Protein AF-A0AAW6E2W3-F1 (afdb_monomer_lite)

pLDDT: mean 84.92, std 9.76, range [50.25, 95.38]

Foldseek 3Di:
DQDWFKKKKWWWWDDVDTWIKIAIDTDSDQVRVQVVVVVLCVVPDPTDTPDMDMDTDPDPVDPDDHSDMDIDDDD

Sequence (75 aa):
MKKLILYRVDFDIKKFGEHHYFYYCYAHNAKQARSFAENEWYSYNASHMFHISVSRELNSSIVYNLCNFYLVRDY

Organism: NCBI:txid1160721

Secondary structure (DSSP, 8-state):
-PPPEEEEEEEEEESSSEEEEEEEEEESSHHHHHHHHHHHHHHH--SPEEEEEEEE---TT--PPTT-EEEE---

Structure (mmCIF, N/CA/C/O backbone):
data_AF-A0AAW6E2W3-F1
#
_entry.id   AF-A0AAW6E2W3-F1
#
loop_
_atom_site.group_PDB
_atom_site.id
_atom_site.type_symbol
_atom_site.label_atom_id
_atom_site.label_alt_id
_atom_site.label_comp_id
_atom_site.label_asym_id
_atom_site.label_entity_id
_atom_site.label_seq_id
_atom_site.pdbx_PDB_ins_code
_atom_site.Cartn_x
_atom_site.Cartn_y
_atom_site.Cartn_z
_atom_site.occupancy
_atom_site.B_iso_or_equiv
_atom_site.auth_seq_id
_atom_site.auth_comp_id
_atom_site.auth_asym_id
_atom_site.auth_atom_id
_atom_site.pdbx_PDB_model_num
ATOM 1 N N . MET A 1 1 ? -10.026 -1.275 23.198 1.00 61.38 1 MET A N 1
ATOM 2 C CA . MET A 1 1 ? -9.370 -1.633 21.917 1.00 61.38 1 MET A CA 1
ATOM 3 C C . MET A 1 1 ? -9.298 -0.384 21.051 1.00 61.38 1 MET A C 1
ATOM 5 O O . MET A 1 1 ? -10.274 0.356 21.026 1.00 61.38 1 MET A O 1
ATOM 9 N N . LYS A 1 2 ? -8.163 -0.088 20.402 1.00 75.38 2 LYS A N 1
ATOM 10 C CA . LYS A 1 2 ? -8.082 1.068 19.489 1.00 75.38 2 LYS A CA 1
ATOM 11 C 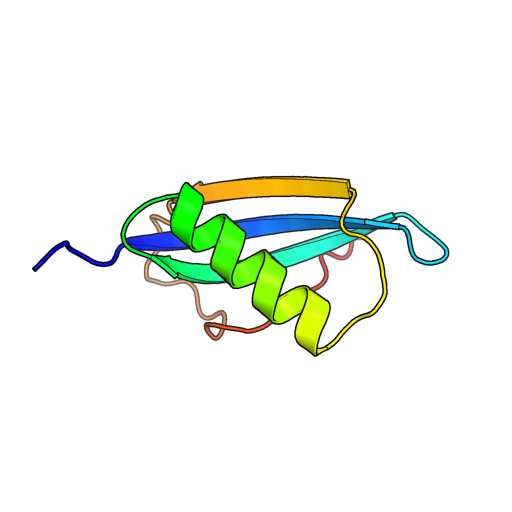C . LYS A 1 2 ? -8.905 0.770 18.232 1.00 75.38 2 LYS A C 1
ATOM 13 O O . LYS A 1 2 ? -8.833 -0.338 17.711 1.00 75.38 2 LYS A O 1
ATOM 18 N N . LYS A 1 3 ? -9.685 1.743 17.756 1.00 85.94 3 LYS A N 1
ATOM 19 C CA . LYS A 1 3 ? -10.484 1.605 16.530 1.00 85.94 3 LYS A CA 1
ATOM 20 C C . LYS A 1 3 ? -9.552 1.419 15.325 1.00 85.94 3 LYS A C 1
ATOM 22 O O . LYS A 1 3 ? -8.495 2.051 15.264 1.00 85.94 3 LYS A O 1
ATOM 27 N N . LEU A 1 4 ? -9.923 0.532 14.408 1.00 88.62 4 LEU A N 1
ATOM 28 C CA . LEU A 1 4 ? -9.275 0.412 13.104 1.00 88.62 4 LEU A CA 1
ATOM 29 C C . LEU A 1 4 ? -9.861 1.462 12.157 1.00 88.62 4 LEU A C 1
ATOM 31 O O . LEU A 1 4 ? -11.071 1.689 12.140 1.00 88.62 4 LEU A O 1
ATOM 35 N N . ILE A 1 5 ? -8.989 2.123 11.406 1.00 90.88 5 ILE A N 1
ATOM 36 C CA . ILE A 1 5 ? -9.332 3.146 10.417 1.00 90.88 5 ILE A CA 1
ATOM 37 C C . ILE A 1 5 ? -8.841 2.641 9.063 1.00 90.88 5 ILE A C 1
ATOM 39 O O . ILE A 1 5 ? -7.758 2.056 8.994 1.00 90.88 5 ILE A O 1
ATOM 43 N N . LEU A 1 6 ? -9.643 2.831 8.015 1.00 92.00 6 LEU A N 1
ATOM 44 C CA . LEU A 1 6 ? -9.229 2.524 6.650 1.00 92.00 6 LEU A CA 1
ATOM 45 C C . LEU A 1 6 ? -8.223 3.581 6.190 1.00 92.00 6 LEU A C 1
ATOM 47 O O . LEU A 1 6 ? -8.474 4.784 6.295 1.00 92.00 6 LEU A O 1
ATOM 51 N N . TYR A 1 7 ? -7.082 3.128 5.698 1.00 93.75 7 TYR A N 1
ATOM 52 C CA . TYR A 1 7 ? -6.039 3.966 5.133 1.00 93.75 7 TYR A CA 1
ATOM 53 C C . TYR A 1 7 ? -5.796 3.575 3.684 1.00 93.75 7 TYR A C 1
ATOM 55 O O . TYR A 1 7 ? -5.757 2.386 3.358 1.00 93.75 7 TYR A O 1
ATOM 63 N N . ARG A 1 8 ? -5.574 4.591 2.854 1.00 93.94 8 ARG A N 1
ATOM 64 C CA . ARG A 1 8 ? -4.953 4.463 1.544 1.00 93.94 8 ARG A CA 1
ATOM 65 C C . ARG A 1 8 ? -3.475 4.806 1.691 1.00 93.94 8 ARG A C 1
ATOM 67 O O . ARG A 1 8 ? -3.121 5.829 2.283 1.00 93.94 8 ARG A O 1
ATOM 74 N N . VAL A 1 9 ? -2.622 3.924 1.199 1.00 93.94 9 VAL A N 1
ATOM 75 C CA . VAL A 1 9 ? -1.179 4.124 1.127 1.00 93.94 9 VAL A CA 1
ATOM 76 C C . VAL A 1 9 ? -0.816 4.210 -0.344 1.00 93.94 9 VAL A C 1
ATOM 78 O O . VAL A 1 9 ? -1.058 3.257 -1.079 1.00 93.94 9 VAL A O 1
ATOM 81 N N . ASP A 1 10 ? -0.269 5.344 -0.759 1.00 93.12 10 ASP A N 1
ATOM 82 C CA . ASP A 1 10 ? 0.199 5.585 -2.122 1.00 93.12 10 ASP A CA 1
ATOM 83 C C . ASP A 1 10 ? 1.724 5.550 -2.125 1.00 93.12 10 ASP A C 1
ATOM 85 O O . ASP A 1 10 ? 2.360 6.096 -1.218 1.00 93.12 10 ASP A O 1
ATOM 89 N N . PHE A 1 11 ? 2.319 4.890 -3.110 1.00 90.06 11 PHE A N 1
ATOM 90 C CA . PHE A 1 11 ? 3.766 4.743 -3.200 1.00 90.06 11 PHE A CA 1
ATOM 91 C C . PHE A 1 11 ? 4.246 4.716 -4.640 1.00 90.06 11 PHE A C 1
ATOM 93 O O . PHE A 1 11 ? 3.611 4.144 -5.529 1.00 90.06 11 PHE A O 1
ATOM 100 N N . ASP A 1 12 ? 5.423 5.306 -4.819 1.00 88.38 12 ASP A N 1
ATOM 101 C CA . ASP A 1 12 ? 6.096 5.409 -6.102 1.00 88.38 12 ASP A CA 1
ATOM 102 C C . ASP A 1 12 ? 7.285 4.459 -6.129 1.00 88.38 12 ASP A C 1
ATOM 104 O O . ASP A 1 12 ? 8.084 4.358 -5.183 1.00 88.38 12 ASP A O 1
ATOM 108 N N . ILE A 1 13 ? 7.384 3.736 -7.237 1.00 86.12 13 ILE A N 1
ATOM 109 C CA . ILE A 1 13 ? 8.299 2.616 -7.402 1.00 86.12 13 ILE A CA 1
ATOM 110 C C . ILE A 1 13 ? 9.117 2.858 -8.646 1.00 86.12 13 ILE A C 1
ATOM 112 O O . ILE A 1 13 ? 8.581 3.082 -9.730 1.00 86.12 13 ILE A O 1
ATOM 116 N N . LYS A 1 14 ? 10.435 2.769 -8.490 1.00 74.38 14 LYS A N 1
ATOM 117 C CA . LYS A 1 14 ? 11.365 2.928 -9.599 1.00 74.38 14 LYS A CA 1
ATOM 118 C C . LYS A 1 14 ? 11.766 1.552 -10.118 1.00 74.38 14 LYS A C 1
ATOM 120 O O . LYS A 1 14 ? 12.672 0.917 -9.580 1.00 74.38 14 LYS A O 1
ATOM 125 N N . LYS A 1 15 ? 11.071 1.061 -11.146 1.00 68.56 15 LYS A N 1
ATOM 126 C CA . LYS A 1 15 ? 11.374 -0.218 -11.812 1.00 68.56 15 LYS A CA 1
ATOM 127 C C . LYS A 1 15 ? 11.238 -0.046 -13.324 1.00 68.56 15 LYS A C 1
ATOM 129 O O . LYS A 1 15 ? 10.149 -0.187 -13.851 1.00 68.56 15 LYS A O 1
ATOM 134 N N . PHE A 1 16 ? 12.341 0.257 -14.016 1.00 67.50 16 PHE A N 1
ATOM 135 C CA . PHE A 1 16 ? 12.337 0.571 -15.461 1.00 67.50 16 PHE A CA 1
ATOM 136 C C . PHE A 1 16 ? 11.383 1.719 -15.857 1.00 67.50 16 PHE A C 1
ATOM 138 O O . PHE A 1 16 ? 10.878 1.761 -16.972 1.00 67.50 16 PHE A O 1
ATOM 145 N N . GLY A 1 17 ? 11.149 2.650 -14.933 1.00 72.75 17 GLY A N 1
ATOM 146 C CA . GLY A 1 17 ? 10.146 3.707 -15.031 1.00 72.75 17 GLY A CA 1
ATOM 147 C C . GLY A 1 17 ? 9.663 4.092 -13.634 1.00 72.75 17 GLY A C 1
ATOM 148 O O . GLY A 1 17 ? 10.002 3.411 -12.658 1.00 72.75 17 GLY A O 1
ATOM 149 N N . GLU A 1 18 ? 8.920 5.191 -13.537 1.00 75.50 18 GLU A N 1
ATOM 150 C CA . GLU A 1 18 ? 8.196 5.571 -12.323 1.00 75.50 18 GLU A CA 1
ATOM 151 C C . GLU A 1 18 ? 6.784 4.995 -12.415 1.00 75.50 18 GLU A C 1
ATOM 153 O O . GLU A 1 18 ? 6.038 5.272 -13.352 1.00 75.50 18 GLU A O 1
ATOM 158 N N . HIS A 1 19 ? 6.456 4.112 -11.475 1.00 84.31 19 HIS A N 1
ATOM 159 C CA . HIS A 1 19 ? 5.146 3.490 -11.375 1.00 84.31 19 HIS A CA 1
ATOM 160 C C . HIS A 1 19 ? 4.503 3.885 -10.056 1.00 84.31 19 HIS A C 1
ATOM 162 O O . HIS A 1 19 ? 5.091 3.692 -8.991 1.00 84.31 19 HIS A O 1
ATOM 168 N N . HIS A 1 20 ? 3.283 4.392 -10.150 1.00 89.94 20 HIS A N 1
ATOM 169 C CA . HIS A 1 20 ? 2.500 4.850 -9.018 1.00 89.94 20 HIS A CA 1
ATOM 170 C C . HIS A 1 20 ? 1.530 3.744 -8.628 1.00 89.94 20 HIS A C 1
ATOM 172 O O . HIS A 1 20 ? 0.768 3.252 -9.461 1.00 89.94 20 HIS A O 1
ATOM 178 N N . TYR A 1 21 ? 1.552 3.331 -7.371 1.00 90.12 21 TYR A N 1
ATOM 179 C CA . TYR A 1 21 ? 0.667 2.299 -6.857 1.00 90.12 21 TYR A CA 1
ATOM 180 C C . TYR A 1 21 ? -0.074 2.794 -5.622 1.00 90.12 21 TYR A C 1
ATOM 182 O O . TYR A 1 21 ? 0.399 3.670 -4.900 1.00 90.12 21 TYR A O 1
ATOM 190 N N . PHE A 1 22 ? -1.225 2.185 -5.352 1.00 91.75 22 PHE A N 1
ATOM 191 C CA . PHE A 1 22 ? -1.937 2.372 -4.096 1.00 91.75 22 PHE A CA 1
ATOM 192 C C . PHE A 1 22 ? -2.366 1.048 -3.471 1.00 91.75 22 PHE A C 1
ATOM 194 O O . PHE A 1 22 ? -2.506 0.019 -4.137 1.00 91.75 22 PHE A O 1
ATOM 201 N N . TYR A 1 23 ? -2.576 1.103 -2.162 1.00 91.56 23 TYR A N 1
ATOM 202 C CA . TYR A 1 23 ? -2.833 -0.035 -1.294 1.00 91.56 23 TYR A CA 1
ATOM 203 C C . TYR A 1 23 ? -3.793 0.366 -0.169 1.00 91.56 23 TYR A C 1
ATOM 205 O O . TYR A 1 23 ? -3.592 1.394 0.481 1.00 91.56 23 TYR A O 1
ATOM 213 N N . TYR A 1 24 ? -4.822 -0.445 0.090 1.00 92.38 24 TYR A N 1
ATOM 214 C CA . TYR A 1 24 ? -5.764 -0.207 1.191 1.00 92.38 24 TYR A CA 1
ATOM 215 C C . TYR A 1 24 ? -5.536 -1.171 2.352 1.00 92.38 24 TYR A C 1
ATOM 217 O O . TYR A 1 24 ? -5.464 -2.387 2.162 1.00 92.38 24 TYR A O 1
ATOM 225 N N . CYS A 1 25 ? -5.501 -0.638 3.576 1.00 92.12 25 CYS A N 1
ATOM 226 C CA . CYS A 1 25 ? -5.454 -1.449 4.792 1.00 92.12 25 CYS A CA 1
ATOM 227 C C . CYS A 1 25 ? -6.139 -0.791 5.987 1.00 92.12 25 CYS A C 1
ATOM 229 O O . CYS A 1 25 ? -6.302 0.428 6.060 1.00 92.12 25 CYS A O 1
ATOM 231 N N . TYR A 1 26 ? -6.499 -1.619 6.965 1.00 92.06 26 TYR A N 1
ATOM 232 C CA . TYR A 1 26 ? -6.944 -1.157 8.270 1.00 92.06 26 TYR A CA 1
ATOM 233 C C . TYR A 1 26 ? -5.764 -1.029 9.233 1.00 92.06 26 TYR A C 1
ATOM 235 O O . TYR A 1 26 ? -5.010 -1.979 9.438 1.00 92.06 26 TYR A O 1
ATOM 243 N N . ALA A 1 27 ? -5.641 0.126 9.885 1.00 93.56 27 ALA A N 1
ATOM 244 C CA . ALA A 1 27 ? -4.619 0.363 10.900 1.00 93.56 27 ALA A CA 1
ATOM 245 C C . ALA A 1 27 ? -5.124 1.285 12.016 1.00 93.56 27 ALA A C 1
ATOM 247 O O . ALA A 1 27 ? -6.117 2.000 11.866 1.00 93.56 27 ALA A O 1
ATOM 248 N N . HIS A 1 28 ? -4.429 1.304 13.152 1.00 93.81 28 HIS A N 1
ATOM 249 C CA . HIS A 1 28 ? -4.754 2.201 14.266 1.00 93.81 28 HIS A CA 1
ATOM 250 C C . HIS A 1 28 ? -4.226 3.625 14.063 1.00 93.81 28 HIS A C 1
ATOM 252 O O . HIS A 1 28 ? -4.667 4.552 14.742 1.00 93.81 28 HIS A O 1
ATOM 258 N N . ASN A 1 29 ? -3.238 3.803 13.186 1.00 94.38 29 ASN A N 1
ATOM 259 C CA . ASN A 1 29 ? -2.650 5.094 12.845 1.00 94.38 29 ASN A CA 1
ATOM 260 C C . ASN A 1 29 ? -1.899 5.013 11.504 1.00 94.38 29 ASN A C 1
ATOM 262 O O . ASN A 1 29 ? -1.619 3.925 11.002 1.00 94.38 29 ASN A O 1
ATOM 266 N N . ALA A 1 30 ? -1.529 6.176 10.961 1.00 94.25 30 ALA A N 1
ATOM 267 C CA . ALA A 1 30 ? -0.850 6.279 9.670 1.00 94.25 30 ALA A CA 1
ATOM 268 C C . ALA A 1 30 ? 0.533 5.602 9.655 1.00 94.25 30 ALA A C 1
ATOM 270 O O . ALA A 1 30 ? 0.906 4.999 8.654 1.00 94.25 30 ALA A O 1
ATOM 271 N N . LYS A 1 31 ? 1.278 5.644 10.772 1.00 95.12 31 LYS A N 1
ATOM 272 C CA . LYS A 1 31 ? 2.587 4.979 10.883 1.00 95.12 31 LYS A CA 1
ATOM 273 C C . LYS A 1 31 ? 2.449 3.465 10.721 1.00 95.12 31 LYS A C 1
ATOM 275 O O . LYS A 1 31 ? 3.225 2.856 10.000 1.00 95.12 31 LYS A O 1
ATOM 280 N N . GLN A 1 32 ? 1.443 2.871 11.358 1.00 94.94 32 GLN A N 1
ATOM 281 C CA . GLN A 1 32 ? 1.172 1.442 11.241 1.00 94.94 32 GLN A CA 1
ATOM 282 C C . GLN A 1 32 ? 0.705 1.065 9.828 1.00 94.94 32 GLN A C 1
ATOM 284 O O . GLN A 1 32 ? 1.166 0.055 9.310 1.00 94.94 32 GLN A O 1
ATOM 289 N N . ALA A 1 33 ? -0.155 1.873 9.197 1.00 94.19 33 ALA A N 1
ATOM 290 C CA . ALA A 1 33 ? -0.574 1.648 7.810 1.00 94.19 33 ALA A CA 1
ATOM 291 C C . ALA A 1 33 ? 0.624 1.656 6.847 1.00 94.19 33 ALA A C 1
ATOM 293 O O . ALA A 1 33 ? 0.752 0.756 6.021 1.00 94.19 33 ALA A O 1
ATOM 294 N N . ARG A 1 34 ? 1.540 2.622 7.016 1.00 94.62 34 ARG A N 1
ATOM 295 C CA . ARG A 1 34 ? 2.795 2.689 6.258 1.00 94.62 34 ARG A CA 1
ATOM 296 C C . ARG A 1 34 ? 3.609 1.405 6.405 1.00 94.62 34 ARG A C 1
ATOM 298 O O . ARG A 1 34 ? 3.928 0.780 5.404 1.00 94.62 34 ARG A O 1
ATOM 305 N N . SER A 1 35 ? 3.906 1.002 7.642 1.00 93.69 35 SER A N 1
ATOM 306 C CA . SER A 1 35 ? 4.726 -0.187 7.899 1.00 93.69 35 SER A CA 1
ATOM 307 C C . SER A 1 35 ? 4.079 -1.476 7.390 1.00 93.69 35 SER A C 1
ATOM 309 O O . SER A 1 35 ? 4.791 -2.379 6.966 1.00 93.69 35 SER A O 1
ATOM 311 N N . PHE A 1 36 ? 2.744 -1.566 7.404 1.00 92.38 36 PHE A N 1
ATOM 312 C CA . PHE A 1 36 ? 2.025 -2.692 6.807 1.00 92.38 36 PHE A CA 1
ATOM 313 C C . PHE A 1 36 ? 2.265 -2.742 5.297 1.00 92.38 36 PHE A C 1
ATOM 315 O O . PHE A 1 36 ? 2.717 -3.761 4.789 1.00 92.38 36 PHE A O 1
ATOM 322 N N . ALA A 1 37 ? 2.000 -1.639 4.592 1.00 91.75 37 ALA A N 1
ATOM 323 C CA . ALA A 1 37 ? 2.178 -1.566 3.144 1.00 91.75 37 ALA A CA 1
ATOM 324 C C . ALA A 1 37 ? 3.636 -1.822 2.724 1.00 91.75 37 ALA A C 1
ATOM 326 O O . ALA A 1 37 ? 3.873 -2.518 1.743 1.00 91.75 37 ALA A O 1
ATOM 327 N N . GLU A 1 38 ? 4.609 -1.320 3.493 1.00 91.19 38 GLU A N 1
ATOM 328 C CA . GLU A 1 38 ? 6.034 -1.600 3.285 1.00 91.19 38 GLU A CA 1
ATOM 329 C C . GLU A 1 38 ? 6.356 -3.088 3.405 1.00 91.19 38 GLU A C 1
ATOM 331 O O . GLU A 1 38 ? 7.002 -3.645 2.517 1.00 91.19 38 GLU A O 1
ATOM 336 N N . ASN A 1 39 ? 5.885 -3.742 4.465 1.00 91.38 39 ASN A N 1
ATOM 337 C CA . ASN A 1 39 ? 6.140 -5.163 4.674 1.00 91.38 39 ASN A CA 1
ATOM 338 C C . ASN A 1 39 ? 5.493 -6.030 3.582 1.00 91.38 39 ASN A C 1
ATOM 340 O O . ASN A 1 39 ? 6.142 -6.915 3.033 1.00 91.38 39 ASN A O 1
ATOM 344 N N . GLU A 1 40 ? 4.240 -5.740 3.224 1.00 89.94 40 GLU A N 1
ATOM 345 C CA . GLU A 1 40 ? 3.554 -6.436 2.132 1.00 89.94 40 GLU A CA 1
ATOM 346 C C . GLU A 1 40 ? 4.235 -6.200 0.785 1.00 89.94 40 GLU A C 1
ATOM 348 O O . GLU A 1 40 ? 4.373 -7.120 -0.009 1.00 89.94 40 GLU A O 1
ATOM 353 N N . TRP A 1 41 ? 4.705 -4.987 0.495 1.00 89.25 41 TRP A N 1
ATOM 354 C CA . TRP A 1 41 ? 5.387 -4.743 -0.771 1.00 89.25 41 TRP A CA 1
ATOM 355 C C . TRP A 1 41 ? 6.668 -5.574 -0.877 1.00 89.25 41 TRP A C 1
ATOM 357 O O . TRP A 1 41 ? 6.877 -6.261 -1.878 1.00 89.25 41 TRP A O 1
ATOM 367 N N . TYR A 1 42 ? 7.505 -5.543 0.163 1.00 87.19 42 TYR A N 1
ATOM 368 C CA . TYR A 1 42 ? 8.798 -6.224 0.162 1.00 87.19 42 TYR A CA 1
ATOM 369 C C . TYR A 1 42 ? 8.705 -7.748 0.315 1.00 87.19 42 TYR A C 1
ATOM 371 O O . TYR A 1 42 ? 9.677 -8.436 0.004 1.00 87.19 42 TYR A O 1
ATOM 379 N N . SER A 1 43 ? 7.560 -8.296 0.733 1.00 86.06 43 SER A N 1
ATOM 380 C CA . SER A 1 43 ? 7.333 -9.747 0.720 1.00 86.06 43 SER A CA 1
ATOM 381 C C . SER A 1 43 ? 7.095 -10.291 -0.697 1.00 86.06 43 SER A C 1
ATOM 383 O O . SER A 1 43 ? 7.457 -11.434 -0.975 1.00 86.06 43 SER A O 1
ATOM 385 N N . TYR A 1 44 ? 6.555 -9.470 -1.607 1.00 79.06 44 TYR A N 1
ATOM 386 C CA . TYR A 1 44 ? 6.243 -9.864 -2.989 1.00 79.06 44 TYR A CA 1
ATOM 387 C C . TYR A 1 44 ? 7.167 -9.246 -4.049 1.00 79.06 44 TYR A C 1
ATOM 389 O O . TYR A 1 44 ? 7.268 -9.776 -5.157 1.00 79.06 44 TYR A O 1
ATOM 397 N N . ASN A 1 45 ? 7.839 -8.131 -3.754 1.00 77.94 45 ASN A N 1
ATOM 398 C CA . ASN A 1 45 ? 8.618 -7.365 -4.725 1.00 77.94 45 ASN A CA 1
ATOM 399 C C . ASN A 1 45 ? 9.990 -6.950 -4.180 1.00 77.94 45 ASN A C 1
ATOM 401 O O . ASN A 1 45 ? 10.124 -6.458 -3.067 1.00 77.94 45 ASN A O 1
ATOM 405 N N . ALA A 1 46 ? 11.016 -7.043 -5.031 1.00 75.25 46 ALA A N 1
ATOM 406 C CA . ALA A 1 46 ? 12.366 -6.558 -4.723 1.00 75.25 46 ALA A CA 1
ATOM 407 C C . ALA A 1 46 ? 12.593 -5.077 -5.100 1.00 75.25 46 ALA A C 1
ATOM 409 O O . ALA A 1 46 ? 13.657 -4.519 -4.840 1.00 75.25 46 ALA A O 1
ATOM 410 N N . SER A 1 47 ? 11.625 -4.437 -5.763 1.00 80.44 47 SER A N 1
ATOM 411 C CA . SER A 1 47 ? 11.762 -3.049 -6.215 1.00 80.44 47 SER A CA 1
ATOM 412 C C . SER A 1 47 ? 11.639 -2.076 -5.051 1.00 80.44 47 SER A C 1
ATOM 414 O O . SER A 1 47 ? 10.774 -2.232 -4.196 1.00 80.44 47 SER A O 1
ATOM 416 N N . HIS A 1 48 ? 12.495 -1.059 -5.026 1.00 77.38 48 HIS A N 1
ATOM 417 C CA . HIS A 1 48 ? 12.497 -0.072 -3.954 1.00 77.38 48 HIS A CA 1
ATOM 418 C C . HIS A 1 48 ? 11.349 0.929 -4.114 1.00 77.38 48 HIS A C 1
ATOM 420 O O . HIS A 1 48 ? 11.192 1.538 -5.177 1.00 77.38 48 HIS A O 1
ATOM 426 N N . MET A 1 49 ? 10.585 1.119 -3.037 1.00 80.94 49 MET A N 1
ATOM 427 C CA . MET A 1 49 ? 9.665 2.247 -2.907 1.00 80.94 49 MET A CA 1
ATOM 428 C C . MET A 1 49 ? 10.457 3.456 -2.423 1.00 80.94 49 MET A C 1
ATOM 430 O O . MET A 1 49 ? 11.122 3.379 -1.388 1.00 80.94 49 MET A O 1
ATOM 434 N N . PHE A 1 50 ? 10.405 4.564 -3.157 1.00 81.62 50 PHE A N 1
ATOM 435 C CA . PHE A 1 50 ? 11.180 5.763 -2.811 1.00 81.62 50 PHE A CA 1
ATOM 436 C C . PHE A 1 50 ? 10.306 6.908 -2.292 1.00 81.62 50 PHE A C 1
ATOM 438 O O . PHE A 1 50 ? 10.794 7.759 -1.549 1.00 81.62 50 PHE A O 1
ATOM 445 N N . HIS A 1 51 ? 9.013 6.901 -2.613 1.00 87.94 51 HIS A N 1
ATOM 446 C CA . HIS A 1 51 ? 8.033 7.807 -2.032 1.00 87.94 51 HIS A CA 1
ATOM 447 C C . HIS A 1 51 ? 6.852 7.007 -1.493 1.00 87.94 51 HIS A C 1
ATOM 449 O O . HIS A 1 51 ? 6.399 6.070 -2.140 1.00 87.94 51 HIS A O 1
ATOM 455 N N . ILE A 1 52 ? 6.390 7.350 -0.287 1.00 91.44 52 ILE A N 1
ATOM 456 C CA . ILE A 1 52 ? 5.236 6.711 0.351 1.00 91.44 52 ILE A CA 1
ATOM 457 C C . ILE A 1 52 ? 4.458 7.781 1.106 1.00 91.44 52 ILE A C 1
ATOM 459 O O . ILE A 1 52 ? 5.001 8.419 2.020 1.00 91.44 52 ILE A O 1
ATOM 463 N N . SER A 1 53 ? 3.184 7.924 0.766 1.00 93.50 53 SER A N 1
ATOM 464 C CA . SER A 1 53 ? 2.230 8.802 1.431 1.00 93.50 53 SER A CA 1
ATOM 465 C C . SER A 1 53 ? 1.062 7.988 1.992 1.00 93.50 53 SER A C 1
ATOM 467 O O . SER A 1 53 ? 0.739 6.905 1.510 1.00 93.50 53 SER A O 1
ATOM 469 N N . VAL A 1 54 ? 0.471 8.468 3.087 1.00 95.38 54 VAL A N 1
ATOM 470 C CA . VAL A 1 54 ? -0.608 7.764 3.789 1.00 95.38 54 VAL A CA 1
ATOM 471 C C . VAL A 1 54 ? 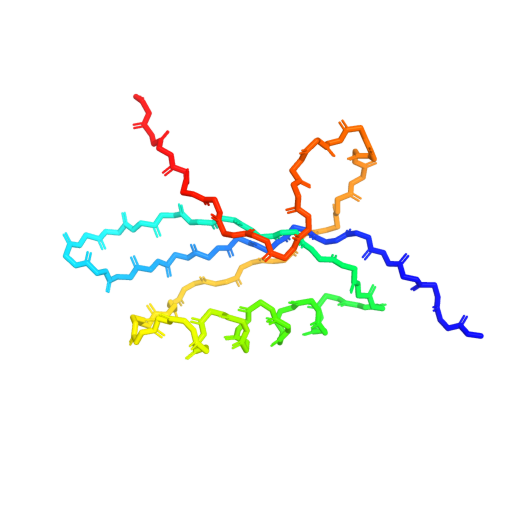-1.734 8.739 4.065 1.00 95.38 54 VAL A C 1
ATOM 473 O O . VAL A 1 54 ? -1.532 9.749 4.743 1.00 95.38 54 VAL A O 1
ATOM 476 N N . SER A 1 55 ? -2.931 8.403 3.604 1.00 94.19 55 SER A N 1
ATOM 477 C CA . SER A 1 55 ? 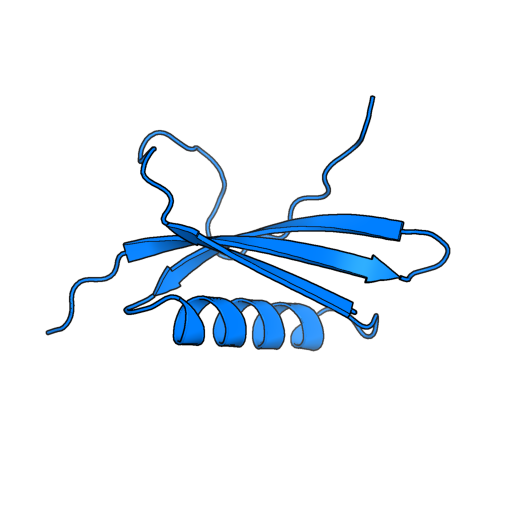-4.143 9.184 3.818 1.00 94.19 55 SER A CA 1
ATOM 478 C C . SER A 1 55 ? -5.229 8.320 4.458 1.00 94.19 55 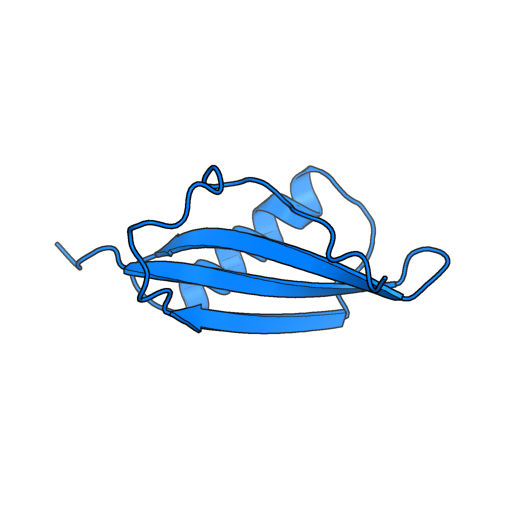SER A C 1
ATOM 480 O O . SER A 1 55 ? -5.302 7.107 4.257 1.00 94.19 55 SER A O 1
ATOM 482 N N . ARG A 1 56 ? -6.0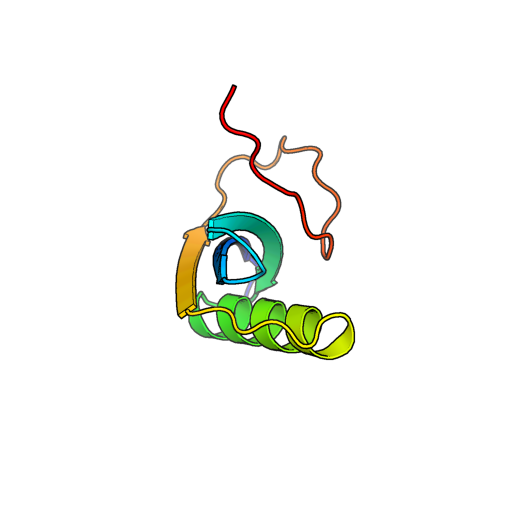54 8.933 5.314 1.00 92.62 56 ARG A N 1
ATOM 483 C CA . ARG A 1 56 ? -7.251 8.256 5.826 1.00 92.62 56 ARG A CA 1
ATOM 484 C C . ARG A 1 56 ? -8.263 8.188 4.700 1.00 92.62 56 ARG A C 1
ATOM 486 O O . ARG A 1 56 ? -8.588 9.224 4.129 1.00 92.62 56 ARG A O 1
ATOM 493 N N . GLU A 1 57 ? -8.787 6.999 4.457 1.00 89.81 57 GLU A N 1
ATOM 494 C CA . GLU A 1 57 ? -9.882 6.837 3.521 1.00 89.81 57 GLU A CA 1
ATOM 495 C C . GLU A 1 57 ? -11.204 7.086 4.248 1.00 89.81 57 GLU A C 1
ATOM 497 O O . GLU A 1 57 ? -11.501 6.468 5.276 1.00 89.81 57 GLU A O 1
ATOM 502 N N . LEU A 1 58 ? -11.972 8.038 3.729 1.00 84.19 58 LEU A N 1
ATOM 503 C CA . LEU A 1 58 ? -13.260 8.449 4.289 1.00 84.19 58 LEU A CA 1
ATOM 504 C C . LEU A 1 58 ? -14.424 7.829 3.520 1.00 84.19 58 LEU A C 1
ATOM 506 O O . LEU A 1 58 ? -15.534 7.747 4.047 1.00 84.19 58 LEU A O 1
ATOM 510 N N . ASN A 1 59 ? -14.178 7.376 2.293 1.00 79.62 59 ASN A N 1
ATOM 511 C CA . ASN A 1 59 ? -15.179 6.750 1.459 1.00 79.62 59 ASN A CA 1
ATOM 512 C C . ASN A 1 59 ? -15.223 5.238 1.716 1.00 79.62 59 ASN A C 1
ATOM 514 O O . ASN A 1 59 ? -14.494 4.452 1.115 1.00 79.62 59 ASN A O 1
ATOM 518 N N . SER A 1 60 ? -16.128 4.817 2.600 1.00 65.12 60 SER A N 1
ATOM 519 C CA . SER A 1 60 ? -16.363 3.398 2.897 1.00 65.12 60 SER A CA 1
ATOM 520 C C . SER A 1 60 ? -17.002 2.616 1.744 1.00 65.12 60 SER A C 1
ATOM 522 O O . SER A 1 60 ? -17.107 1.399 1.839 1.00 65.12 60 SER A O 1
ATOM 524 N N . SER A 1 61 ? -17.449 3.293 0.683 1.00 69.75 61 SER A N 1
ATOM 525 C CA . SER A 1 61 ? -18.062 2.670 -0.498 1.00 69.75 61 SER A CA 1
ATOM 526 C C . SER A 1 61 ? -17.030 2.226 -1.538 1.00 69.75 61 SER A C 1
ATOM 528 O O . SER A 1 61 ? -17.394 1.751 -2.612 1.00 69.75 61 SER A O 1
ATOM 530 N N . ILE A 1 62 ? -15.740 2.407 -1.254 1.00 69.19 62 ILE A N 1
ATOM 531 C CA . ILE A 1 62 ? -14.657 1.968 -2.124 1.00 69.19 62 ILE A CA 1
ATOM 532 C C . ILE A 1 62 ? -14.615 0.434 -2.191 1.00 69.19 62 ILE A C 1
ATOM 534 O O . ILE A 1 62 ? -14.518 -0.242 -1.172 1.00 69.19 62 ILE A O 1
ATOM 538 N N . VAL A 1 63 ? -14.652 -0.103 -3.415 1.00 67.12 63 VAL A N 1
ATOM 539 C CA . VAL A 1 63 ? -14.735 -1.552 -3.709 1.00 67.12 63 VAL A CA 1
ATOM 540 C C . VAL A 1 63 ? -13.350 -2.192 -3.909 1.00 67.12 63 VAL A C 1
ATOM 542 O O . VAL A 1 63 ? -13.231 -3.319 -4.377 1.00 67.12 63 VAL A O 1
ATOM 545 N N . TYR A 1 64 ? -12.265 -1.493 -3.573 1.00 76.50 64 TYR A N 1
ATOM 546 C CA . TYR A 1 64 ? -10.937 -2.095 -3.645 1.00 76.50 64 TYR A CA 1
ATOM 547 C C . TYR A 1 64 ? -10.776 -3.141 -2.542 1.00 76.50 64 TYR A C 1
ATOM 549 O O . TYR A 1 64 ? -10.989 -2.861 -1.362 1.00 76.50 64 TYR A O 1
ATOM 557 N N . ASN A 1 65 ? -10.354 -4.347 -2.923 1.00 81.31 65 ASN A N 1
ATOM 558 C CA . ASN A 1 65 ? -9.958 -5.361 -1.959 1.00 81.31 65 ASN A CA 1
ATOM 559 C C . ASN A 1 65 ? -8.821 -4.823 -1.091 1.00 81.31 65 ASN A C 1
ATOM 561 O O . ASN A 1 65 ? -7.828 -4.299 -1.608 1.00 81.31 65 ASN A O 1
ATOM 565 N N . LEU A 1 66 ? -8.966 -5.009 0.218 1.00 84.25 66 LEU A N 1
ATOM 566 C CA . LEU A 1 66 ? -7.895 -4.780 1.177 1.00 84.25 66 LEU A CA 1
ATOM 567 C C . LEU A 1 66 ? -6.694 -5.653 0.826 1.00 84.25 66 LEU A C 1
ATOM 569 O O . LEU A 1 66 ? -6.832 -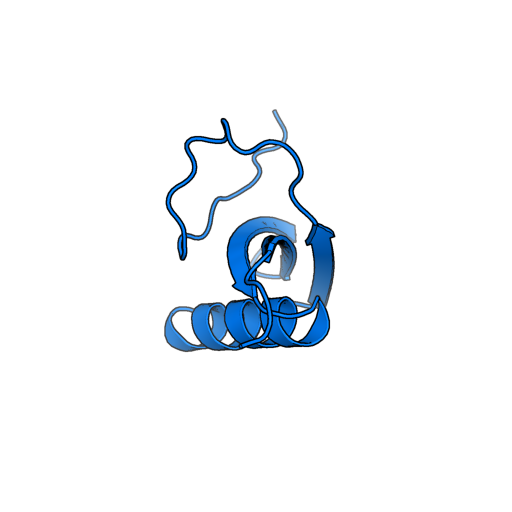6.714 0.211 1.00 84.25 66 LEU A O 1
ATOM 573 N N . CYS A 1 67 ? -5.524 -5.196 1.246 1.00 83.06 67 CYS A N 1
ATOM 574 C CA . CYS A 1 67 ? -4.282 -5.935 1.101 1.00 83.06 67 CYS A CA 1
ATOM 575 C C . CYS A 1 67 ? -3.890 -6.265 -0.350 1.00 83.06 67 CYS A C 1
ATOM 577 O O . CYS A 1 67 ? -3.161 -7.219 -0.592 1.00 83.06 67 CYS A O 1
ATOM 579 N N . ASN A 1 68 ? -4.364 -5.475 -1.319 1.00 86.56 68 ASN A N 1
ATOM 580 C CA . ASN A 1 68 ? -4.001 -5.603 -2.727 1.00 86.56 68 ASN A CA 1
ATOM 581 C C . ASN A 1 68 ? -3.351 -4.322 -3.253 1.00 86.56 68 ASN A C 1
ATOM 583 O O . ASN A 1 68 ? -3.728 -3.213 -2.871 1.00 86.56 68 ASN A O 1
ATOM 587 N N . PHE A 1 69 ? -2.386 -4.512 -4.150 1.00 87.81 69 PHE A N 1
ATOM 588 C CA . PHE A 1 69 ? -1.633 -3.455 -4.814 1.00 87.81 69 PHE A CA 1
ATOM 589 C C . PHE A 1 69 ? -2.270 -3.126 -6.166 1.00 87.81 69 PHE A C 1
ATOM 591 O O . PHE A 1 69 ? -2.393 -3.999 -7.025 1.00 87.81 69 PHE A O 1
ATOM 598 N N . TYR A 1 70 ? -2.638 -1.865 -6.373 1.00 89.00 70 TYR A N 1
ATOM 599 C CA . TYR A 1 70 ? -3.237 -1.384 -7.618 1.00 89.00 70 TYR A CA 1
ATOM 600 C C . TYR A 1 70 ? -2.306 -0.382 -8.292 1.00 89.00 70 TYR A C 1
ATOM 602 O O . TYR A 1 70 ? -1.844 0.552 -7.646 1.00 89.00 70 TYR A O 1
ATOM 610 N N . LEU A 1 71 ? -2.037 -0.572 -9.584 1.00 87.75 71 LEU A N 1
ATOM 611 C CA . LEU A 1 71 ? -1.254 0.363 -10.393 1.00 87.75 71 LEU A CA 1
ATOM 612 C C . LEU A 1 71 ? -2.148 1.524 -10.847 1.00 87.75 71 LEU A C 1
ATOM 614 O O . LEU A 1 71 ? -3.179 1.297 -11.484 1.00 87.75 71 LEU A O 1
ATOM 618 N N . VAL A 1 72 ? -1.726 2.755 -10.579 1.00 85.44 72 VAL A N 1
ATOM 619 C CA . VAL A 1 72 ? -2.288 3.957 -11.197 1.00 85.44 72 VAL A CA 1
ATOM 620 C C . VAL A 1 72 ? -1.758 4.020 -12.626 1.00 85.44 72 VAL A C 1
ATOM 622 O O . VAL A 1 72 ? -0.551 4.078 -12.852 1.00 85.44 72 VAL A O 1
ATOM 625 N N . ARG A 1 73 ? -2.663 3.947 -13.603 1.00 79.00 73 ARG A N 1
ATOM 626 C CA . ARG A 1 73 ? -2.337 4.201 -15.007 1.00 79.00 73 ARG A CA 1
ATOM 627 C C . ARG A 1 73 ? -2.756 5.628 -15.320 1.00 79.00 73 ARG A C 1
ATOM 629 O O . ARG A 1 73 ? -3.953 5.908 -15.304 1.00 79.00 73 ARG A O 1
ATOM 636 N N . ASP A 1 74 ? -1.786 6.494 -15.582 1.00 61.72 74 ASP A N 1
ATOM 637 C CA . ASP A 1 74 ? -2.066 7.766 -16.241 1.00 61.72 74 ASP A CA 1
ATOM 638 C C . ASP A 1 74 ? -2.527 7.443 -17.670 1.00 61.72 74 ASP A C 1
ATOM 640 O O . ASP A 1 74 ? -1.838 6.724 -18.400 1.00 61.72 74 ASP A O 1
ATOM 644 N N . TYR A 1 75 ? -3.744 7.870 -18.011 1.00 50.25 75 TYR A N 1
ATOM 645 C CA . TYR A 1 75 ? -4.317 7.761 -19.356 1.00 50.25 75 TYR A CA 1
ATOM 646 C C . TYR A 1 75 ? -3.983 9.002 -20.177 1.00 50.25 75 TYR A C 1
ATOM 648 O O . TYR A 1 75 ? -4.072 10.113 -19.607 1.00 50.25 75 TYR A O 1
#

Radius of gyration: 12.4 Å; chains: 1; bounding box: 31×19×41 Å